Protein AF-A0A7V2CXN8-F1 (afdb_monomer_lite)

pLDDT: mean 77.81, std 17.64, range [40.59, 97.0]

Structure (mmCIF, N/CA/C/O backbone):
data_AF-A0A7V2CXN8-F1
#
_entry.id   AF-A0A7V2CXN8-F1
#
loop_
_atom_site.group_PDB
_atom_site.id
_atom_site.type_symbol
_atom_site.label_atom_id
_atom_site.label_alt_id
_atom_site.label_comp_id
_atom_site.label_asym_id
_atom_site.label_entity_id
_atom_site.label_seq_id
_atom_site.pdbx_PDB_ins_code
_atom_site.Cartn_x
_atom_site.Cartn_y
_atom_site.Cartn_z
_atom_site.occupancy
_atom_site.B_iso_or_equiv
_atom_site.auth_seq_id
_atom_site.auth_comp_id
_atom_site.auth_asym_id
_atom_site.auth_atom_id
_atom_site.pdbx_PDB_model_num
ATOM 1 N N . MET A 1 1 ? -7.494 13.548 -68.628 1.00 40.59 1 MET A N 1
ATOM 2 C CA . MET A 1 1 ? -6.260 13.256 -67.861 1.00 40.59 1 MET A CA 1
ATOM 3 C C . MET A 1 1 ? -6.579 13.388 -66.370 1.00 40.59 1 MET A C 1
ATOM 5 O O . MET A 1 1 ? -7.319 14.296 -66.023 1.00 40.59 1 MET A O 1
ATOM 9 N N . ARG A 1 2 ? -6.098 12.460 -65.529 1.00 44.00 2 ARG A N 1
ATOM 10 C CA . ARG A 1 2 ? -5.971 12.561 -64.046 1.00 44.00 2 ARG A CA 1
ATOM 11 C C . ARG A 1 2 ? -4.512 12.990 -63.721 1.00 44.00 2 ARG A C 1
ATOM 13 O O . ARG A 1 2 ? -3.734 12.944 -64.677 1.00 44.00 2 ARG A O 1
ATOM 20 N N . PRO A 1 3 ? -4.081 13.344 -62.481 1.00 48.22 3 PRO A N 1
ATOM 21 C CA . PRO A 1 3 ? -4.688 13.239 -61.133 1.00 48.22 3 PRO A CA 1
ATOM 22 C C . PRO A 1 3 ? -5.182 14.625 -60.629 1.00 48.22 3 PRO A C 1
ATOM 24 O O . PRO A 1 3 ? -5.587 15.399 -61.490 1.00 48.22 3 PRO A O 1
ATOM 27 N N . THR A 1 4 ? -5.325 15.023 -59.350 1.00 49.28 4 THR A N 1
ATOM 28 C CA . THR A 1 4 ? -5.032 14.502 -57.975 1.00 49.28 4 THR A CA 1
ATOM 29 C C . THR A 1 4 ? -6.080 15.169 -57.044 1.00 49.28 4 THR A C 1
ATOM 31 O O . THR A 1 4 ? -6.441 16.307 -57.319 1.00 49.28 4 THR A O 1
ATOM 34 N N . ALA A 1 5 ? -6.746 14.604 -56.025 1.00 50.38 5 ALA A N 1
ATOM 35 C CA . ALA A 1 5 ? -6.550 13.521 -55.042 1.00 50.38 5 ALA A CA 1
ATOM 36 C C . ALA A 1 5 ? -5.822 13.923 -53.729 1.00 50.38 5 ALA A C 1
ATOM 38 O O . ALA A 1 5 ? -4.646 14.250 -53.777 1.00 50.38 5 ALA A O 1
ATOM 39 N N . ILE A 1 6 ? -6.527 13.763 -52.586 1.00 51.19 6 ILE A N 1
ATOM 40 C CA . ILE A 1 6 ? -6.023 13.619 -51.187 1.00 51.19 6 ILE A CA 1
ATOM 41 C C . ILE A 1 6 ? -5.392 14.914 -50.591 1.00 51.19 6 ILE A C 1
ATOM 43 O O . ILE A 1 6 ? -4.441 15.437 -51.148 1.00 51.19 6 ILE A O 1
ATOM 47 N N . LEU A 1 7 ? -5.905 15.609 -49.556 1.00 50.81 7 LEU A N 1
ATOM 48 C CA . LEU A 1 7 ? -6.482 15.273 -48.227 1.00 50.81 7 LEU A CA 1
ATOM 49 C C . LEU A 1 7 ? -5.428 14.837 -47.178 1.00 50.81 7 LEU A C 1
ATOM 51 O O . LEU A 1 7 ? -4.428 14.236 -47.533 1.00 50.81 7 LEU A O 1
ATOM 55 N N . LEU A 1 8 ? -5.708 15.109 -45.893 1.00 45.84 8 LEU A N 1
ATOM 56 C CA . LEU A 1 8 ? -4.908 14.822 -44.676 1.00 45.84 8 LEU A CA 1
ATOM 57 C C . LEU A 1 8 ? -3.785 15.848 -44.381 1.00 45.84 8 LEU A C 1
ATOM 59 O O . LEU A 1 8 ? -2.853 16.002 -45.156 1.00 45.84 8 LEU A O 1
ATOM 63 N N . LEU A 1 9 ? -3.886 16.706 -43.355 1.00 52.12 9 LEU A N 1
ATOM 64 C CA . LEU A 1 9 ? -4.057 16.469 -41.903 1.00 52.12 9 LEU A CA 1
ATOM 65 C C . LEU A 1 9 ? -2.744 16.027 -41.229 1.00 52.12 9 LEU A C 1
ATOM 67 O O . LEU A 1 9 ? -2.484 14.840 -41.073 1.00 52.12 9 LEU A O 1
ATOM 71 N N . ALA A 1 10 ? -1.970 17.007 -40.755 1.00 46.16 10 ALA A N 1
ATOM 72 C CA . ALA A 1 10 ? -0.807 16.813 -39.887 1.00 46.16 10 ALA A CA 1
ATOM 73 C C . ALA A 1 10 ? -1.073 17.403 -38.489 1.00 46.16 10 ALA A C 1
ATOM 75 O O . ALA A 1 10 ? -0.375 18.298 -38.018 1.00 46.16 10 ALA A O 1
ATOM 76 N N . ALA A 1 11 ? -2.124 16.914 -37.825 1.00 50.75 11 ALA A N 1
ATOM 77 C CA . ALA A 1 11 ? -2.320 17.160 -36.400 1.00 50.75 11 ALA A CA 1
ATOM 78 C C . ALA A 1 11 ? -1.365 16.245 -35.619 1.00 50.75 11 ALA A C 1
ATOM 80 O O . ALA A 1 11 ? -1.701 15.100 -35.321 1.00 50.75 11 ALA A O 1
ATOM 81 N N . ALA A 1 12 ? -0.160 16.739 -35.325 1.00 51.22 12 ALA A N 1
ATOM 82 C CA . ALA A 1 12 ? 0.822 16.043 -34.499 1.00 51.22 12 ALA A CA 1
ATOM 83 C C . ALA A 1 12 ? 0.366 16.029 -33.028 1.00 51.22 12 ALA A C 1
ATOM 85 O O . ALA A 1 12 ? 0.847 16.794 -32.193 1.00 51.22 12 ALA A O 1
ATOM 86 N N . VAL A 1 13 ? -0.605 15.168 -32.717 1.00 52.97 13 VAL A N 1
ATOM 87 C CA . VAL A 1 13 ? -1.022 14.888 -31.342 1.00 52.97 13 VAL A CA 1
ATOM 88 C C . VAL A 1 13 ? 0.066 14.037 -30.696 1.00 52.97 13 VAL A C 1
ATOM 90 O O . VAL A 1 13 ? 0.042 12.809 -30.768 1.00 52.97 13 VAL A O 1
ATOM 93 N N . VAL A 1 14 ? 1.036 14.703 -30.069 1.00 52.53 14 VAL A N 1
ATOM 94 C CA . VAL A 1 14 ? 2.037 14.053 -29.219 1.00 52.53 14 VAL A CA 1
ATOM 95 C C . VAL A 1 14 ? 1.340 13.578 -27.944 1.00 52.53 14 VAL A C 1
ATOM 97 O O . VAL A 1 14 ? 1.289 14.268 -26.929 1.00 52.53 14 VAL A O 1
ATOM 100 N N . LEU A 1 15 ? 0.758 12.383 -28.019 1.00 47.34 15 LEU A N 1
ATOM 101 C CA . LEU A 1 15 ? 0.326 11.613 -26.861 1.00 47.34 15 LEU A CA 1
ATOM 102 C C . LEU A 1 15 ? 1.570 11.054 -26.158 1.00 47.34 15 LEU A C 1
ATOM 104 O O . LEU A 1 15 ? 1.868 9.868 -26.271 1.00 47.34 15 LEU A O 1
ATOM 108 N N . THR A 1 16 ? 2.257 11.886 -25.369 1.00 50.41 16 THR A N 1
ATOM 109 C CA . THR A 1 16 ? 3.157 11.434 -24.289 1.00 50.41 16 THR A CA 1
ATOM 110 C C . THR A 1 16 ? 2.336 10.821 -23.149 1.00 50.41 16 THR A C 1
ATOM 112 O O . THR A 1 16 ? 2.345 11.257 -21.998 1.00 50.41 16 THR A O 1
ATOM 115 N N . GLY A 1 17 ? 1.565 9.788 -23.485 1.00 44.22 17 GLY A N 1
ATOM 116 C CA . GLY A 1 17 ? 0.873 8.965 -22.516 1.00 44.22 17 GLY A CA 1
ATOM 117 C C . GLY A 1 17 ? 1.888 8.086 -21.805 1.00 44.22 17 GLY A C 1
ATOM 118 O O . GLY A 1 17 ? 2.321 7.086 -22.367 1.00 44.22 17 GLY A O 1
ATOM 119 N N . CYS A 1 18 ? 2.218 8.424 -20.555 1.00 55.75 18 CYS A N 1
ATOM 120 C CA . CYS A 1 18 ? 2.826 7.479 -19.618 1.00 55.75 18 CYS A CA 1
ATOM 121 C C . CYS A 1 18 ? 1.926 6.235 -19.532 1.00 55.75 18 CYS A C 1
ATOM 123 O O . CYS A 1 18 ? 0.909 6.233 -18.832 1.00 55.75 18 CYS A O 1
ATOM 125 N N . ALA A 1 19 ? 2.263 5.196 -20.294 1.00 57.38 19 ALA A N 1
ATOM 126 C CA . ALA A 1 19 ? 1.442 4.006 -20.451 1.00 57.38 19 ALA A CA 1
ATOM 127 C C . ALA A 1 19 ? 1.583 3.096 -19.224 1.00 57.38 19 ALA A C 1
ATOM 129 O O . ALA A 1 19 ? 2.368 2.150 -19.214 1.00 57.38 19 ALA A O 1
ATOM 130 N N . SER A 1 20 ? 0.823 3.380 -18.166 1.00 57.47 20 SER A N 1
ATOM 131 C CA . SER A 1 20 ? 0.805 2.526 -16.976 1.00 57.47 20 SER A CA 1
ATOM 132 C C . SER A 1 20 ? 0.074 1.209 -17.255 1.00 57.47 20 SER A C 1
ATOM 134 O O . SER A 1 20 ? -1.150 1.179 -17.400 1.00 57.47 20 SER A O 1
ATOM 136 N N . VAL A 1 21 ? 0.813 0.099 -17.291 1.00 62.22 21 VAL A N 1
ATOM 137 C CA . VAL A 1 21 ? 0.252 -1.249 -17.448 1.00 62.22 21 VAL A CA 1
ATOM 138 C C . VAL A 1 21 ? -0.118 -1.799 -16.070 1.00 62.22 21 VAL A C 1
ATOM 140 O O . VAL A 1 21 ? 0.724 -1.938 -15.178 1.00 62.22 21 VAL A O 1
ATOM 143 N N . TYR A 1 22 ? -1.397 -2.125 -15.881 1.00 60.22 22 TYR A N 1
ATOM 144 C CA . TYR A 1 22 ? -1.932 -2.568 -14.593 1.00 60.22 22 TYR A CA 1
ATOM 145 C C . TYR A 1 22 ? -2.027 -4.093 -14.485 1.00 60.22 22 TYR A C 1
ATOM 147 O O . TYR A 1 22 ? -2.598 -4.755 -15.351 1.00 60.22 22 TYR A O 1
ATOM 155 N N . GLN A 1 23 ? -1.546 -4.652 -13.373 1.00 69.75 23 GLN A N 1
ATOM 156 C CA . GLN A 1 23 ? -1.735 -6.068 -13.050 1.00 69.75 23 GLN A CA 1
ATOM 157 C C . GLN A 1 23 ? -3.071 -6.328 -12.327 1.00 69.75 23 GLN A C 1
ATOM 159 O O . GLN A 1 23 ? -3.667 -5.427 -11.728 1.00 69.75 23 GLN A O 1
ATOM 164 N N . LYS A 1 24 ? -3.531 -7.590 -12.357 1.00 76.94 24 LYS A N 1
ATOM 165 C CA . LYS A 1 24 ? -4.681 -8.081 -11.583 1.00 76.94 24 LYS A CA 1
ATOM 166 C C . LYS A 1 24 ? -4.544 -7.675 -10.112 1.00 76.94 24 LYS A C 1
ATOM 168 O O . LYS A 1 24 ? -3.558 -8.003 -9.456 1.00 76.94 24 LYS A O 1
ATOM 173 N N . ARG A 1 25 ? -5.565 -6.984 -9.611 1.00 85.75 25 ARG A N 1
ATOM 174 C CA . ARG A 1 25 ? -5.683 -6.550 -8.218 1.00 85.75 25 ARG A CA 1
ATOM 175 C C . ARG A 1 25 ? -5.998 -7.732 -7.301 1.00 85.75 25 ARG A C 1
ATOM 177 O O . ARG A 1 25 ? -6.837 -8.567 -7.637 1.00 85.75 25 ARG A O 1
ATOM 184 N N . ILE A 1 26 ? -5.346 -7.767 -6.145 1.00 90.06 26 ILE A N 1
ATOM 185 C CA . ILE A 1 26 ? -5.555 -8.749 -5.078 1.00 90.06 26 ILE A CA 1
ATOM 186 C C . ILE A 1 26 ? -6.180 -8.018 -3.886 1.00 90.06 26 ILE A C 1
ATOM 188 O O . ILE A 1 26 ? -5.771 -6.908 -3.559 1.00 90.06 26 ILE A O 1
ATOM 192 N N . THR A 1 27 ? -7.177 -8.625 -3.249 1.00 91.81 27 THR A N 1
ATOM 193 C CA . THR A 1 27 ? -7.844 -8.083 -2.055 1.00 91.81 27 THR A CA 1
ATOM 194 C C . THR A 1 27 ? -7.406 -8.868 -0.827 1.00 91.81 27 THR A C 1
ATOM 196 O O . THR A 1 27 ? -7.375 -10.099 -0.866 1.00 91.81 27 THR A O 1
ATOM 199 N N . PHE A 1 28 ? -7.097 -8.176 0.268 1.00 90.31 28 PHE A N 1
ATOM 200 C CA . PHE A 1 28 ? -6.790 -8.820 1.542 1.00 90.31 28 PHE A CA 1
ATOM 201 C C . PHE A 1 28 ? -8.063 -9.416 2.151 1.00 90.31 28 PHE A C 1
ATOM 203 O O . PHE A 1 28 ? -9.080 -8.741 2.264 1.00 90.31 28 PHE A O 1
ATOM 210 N N . ARG A 1 29 ? -8.028 -10.693 2.551 1.00 85.56 29 ARG A N 1
ATOM 211 C CA . ARG A 1 29 ? -9.243 -11.444 2.933 1.00 85.56 29 ARG A CA 1
ATOM 212 C C . ARG A 1 29 ? -10.022 -10.826 4.102 1.00 85.56 29 ARG A C 1
ATOM 214 O O . ARG A 1 29 ? -11.245 -10.915 4.115 1.00 85.56 29 ARG A O 1
ATOM 221 N N . ASN A 1 30 ? -9.313 -10.216 5.053 1.00 87.81 30 ASN A N 1
ATOM 222 C CA . ASN A 1 30 ? -9.872 -9.728 6.318 1.00 87.81 30 ASN A CA 1
ATOM 223 C C . ASN A 1 30 ? -9.894 -8.191 6.427 1.00 87.81 30 ASN A C 1
ATOM 225 O O . ASN A 1 30 ? -10.352 -7.664 7.436 1.00 87.81 30 ASN A O 1
ATOM 229 N N . HIS A 1 31 ? -9.393 -7.471 5.418 1.00 90.94 31 HIS A N 1
ATOM 230 C CA . HIS A 1 31 ? -9.238 -6.015 5.460 1.00 90.94 31 HIS A CA 1
ATOM 231 C C . HIS A 1 31 ? -9.753 -5.384 4.165 1.00 90.94 31 HIS A C 1
ATOM 233 O O . HIS A 1 31 ? -9.548 -5.953 3.093 1.00 90.94 31 HIS A O 1
ATOM 239 N N . PRO A 1 32 ? -10.361 -4.186 4.208 1.00 92.56 32 PRO A N 1
ATOM 240 C CA . PRO A 1 32 ? -10.903 -3.510 3.030 1.00 92.56 32 PRO A CA 1
ATOM 241 C C . PRO A 1 32 ? -9.805 -2.843 2.182 1.00 92.56 32 PRO A C 1
ATOM 243 O O . PRO A 1 32 ? -9.958 -1.728 1.688 1.00 92.56 32 PRO A O 1
ATOM 246 N N . ILE A 1 33 ? -8.675 -3.521 2.020 1.00 94.88 33 ILE A N 1
ATOM 247 C CA . ILE A 1 33 ? -7.493 -3.052 1.312 1.00 94.88 33 ILE A CA 1
ATOM 248 C C . ILE A 1 33 ? -7.277 -3.982 0.122 1.00 94.88 33 ILE A C 1
ATOM 250 O O . ILE A 1 33 ? -7.489 -5.196 0.183 1.00 94.88 33 ILE A O 1
ATOM 254 N N . SER A 1 34 ? -6.846 -3.397 -0.983 1.00 94.62 34 SER A N 1
ATOM 255 C CA . SER A 1 34 ? -6.457 -4.117 -2.183 1.00 94.62 34 SER A CA 1
ATOM 256 C C . SER A 1 34 ? -5.098 -3.632 -2.660 1.00 94.62 34 SER A C 1
ATOM 258 O O . SER A 1 34 ? -4.785 -2.452 -2.524 1.00 94.62 34 SER A O 1
ATOM 260 N N . VAL A 1 35 ? -4.300 -4.536 -3.213 1.00 94.06 35 VAL A N 1
ATOM 261 C CA . VAL A 1 35 ? -2.954 -4.268 -3.716 1.00 94.06 35 VAL A CA 1
ATOM 262 C C . VAL A 1 35 ? -2.864 -4.648 -5.192 1.00 94.06 35 VAL A C 1
ATOM 264 O O . VAL A 1 35 ? -3.479 -5.618 -5.648 1.00 94.06 35 VAL A O 1
ATOM 267 N N . ARG A 1 36 ? -2.112 -3.868 -5.966 1.00 93.69 36 ARG A N 1
ATOM 268 C CA . ARG A 1 36 ? -1.709 -4.205 -7.335 1.00 93.69 36 ARG A CA 1
ATOM 269 C C . ARG A 1 36 ? -0.293 -3.714 -7.602 1.00 93.69 36 ARG A C 1
ATOM 271 O O . ARG A 1 36 ? 0.125 -2.713 -7.029 1.00 93.69 36 ARG A O 1
ATOM 278 N N . VAL A 1 37 ? 0.399 -4.374 -8.523 1.00 92.25 37 VAL A N 1
ATOM 279 C CA . VAL A 1 37 ? 1.613 -3.819 -9.130 1.00 92.25 37 VAL A CA 1
ATOM 280 C C . VAL A 1 37 ? 1.205 -2.959 -10.327 1.00 92.25 37 VAL A C 1
ATOM 282 O O . VAL A 1 37 ? 0.395 -3.377 -11.165 1.00 92.25 37 VAL A O 1
ATOM 285 N N . VAL A 1 38 ? 1.743 -1.746 -10.373 1.00 89.88 38 VAL A N 1
ATOM 286 C CA . VAL A 1 38 ? 1.641 -0.791 -11.476 1.00 89.88 38 VAL A CA 1
ATOM 287 C C . VAL A 1 38 ? 2.985 -0.808 -12.188 1.00 89.88 38 VAL A C 1
ATOM 289 O O . VAL A 1 38 ? 4.012 -0.594 -11.554 1.00 89.88 38 VAL A O 1
ATOM 292 N N . SER A 1 39 ? 2.992 -1.107 -13.485 1.00 88.06 39 SER A N 1
ATOM 293 C CA . SER A 1 39 ? 4.208 -1.010 -14.300 1.00 88.06 39 SER A CA 1
ATOM 294 C C . SER A 1 39 ? 4.167 0.324 -15.036 1.00 88.06 39 SER A C 1
ATOM 296 O O . SER A 1 39 ? 3.197 0.576 -15.752 1.00 88.06 39 SER A O 1
ATOM 298 N N . LYS A 1 40 ? 5.164 1.185 -14.836 1.00 82.62 40 LYS A N 1
ATOM 299 C CA . LYS A 1 40 ? 5.195 2.552 -15.361 1.00 82.62 40 LYS A CA 1
ATOM 300 C C . LYS A 1 40 ? 6.408 2.745 -16.267 1.00 82.62 40 LYS A C 1
ATOM 302 O O . LYS A 1 40 ? 7.545 2.553 -15.845 1.00 82.62 40 LYS A O 1
ATOM 307 N N . TYR A 1 41 ? 6.151 3.170 -17.498 1.00 78.69 41 TYR A N 1
ATOM 308 C CA . TYR A 1 41 ? 7.179 3.720 -18.376 1.00 78.69 41 TYR A CA 1
ATOM 309 C C . TYR A 1 41 ? 7.338 5.209 -18.057 1.00 78.69 41 TYR A C 1
ATOM 311 O O . TYR A 1 41 ? 6.340 5.935 -18.014 1.00 78.69 41 TYR A O 1
ATOM 319 N N . ILE A 1 42 ? 8.571 5.640 -17.785 1.00 71.88 42 ILE A N 1
ATOM 320 C CA . ILE A 1 42 ? 8.915 7.058 -17.589 1.00 71.88 42 ILE A CA 1
ATOM 321 C C . ILE A 1 42 ? 9.337 7.696 -18.916 1.00 71.88 42 ILE A C 1
ATOM 323 O O . ILE A 1 42 ? 8.949 8.828 -19.185 1.00 71.88 42 ILE A O 1
ATOM 327 N N . ASP A 1 43 ? 10.084 6.957 -19.736 1.00 75.88 43 ASP A N 1
ATOM 328 C CA . ASP A 1 43 ? 10.597 7.378 -21.041 1.00 75.88 43 ASP A CA 1
ATOM 329 C C . ASP A 1 43 ? 10.869 6.139 -21.919 1.00 75.88 43 ASP A C 1
ATOM 331 O O . ASP A 1 43 ? 10.876 5.020 -21.396 1.00 75.88 43 ASP A O 1
ATOM 335 N N . GLU A 1 44 ? 11.111 6.319 -23.219 1.00 69.12 44 GLU A N 1
ATOM 336 C CA . GLU A 1 44 ? 11.384 5.227 -24.173 1.00 69.12 44 GLU A CA 1
ATOM 337 C C . GLU A 1 44 ? 12.693 4.478 -23.855 1.00 69.12 44 GLU A C 1
ATOM 339 O O . GLU A 1 44 ? 12.738 3.251 -23.950 1.00 69.12 44 GLU A O 1
ATOM 344 N N . ASP A 1 45 ? 13.718 5.199 -23.386 1.00 71.31 45 ASP A N 1
ATOM 345 C CA . ASP A 1 45 ? 15.020 4.650 -22.968 1.00 71.31 45 ASP A CA 1
ATOM 346 C C . ASP A 1 45 ? 15.081 4.262 -21.472 1.00 71.31 45 ASP A C 1
ATOM 348 O O . ASP A 1 45 ? 16.088 3.732 -20.993 1.00 71.31 45 ASP A O 1
ATOM 352 N N . SER A 1 46 ? 14.023 4.525 -20.694 1.00 68.69 46 SER A N 1
ATOM 353 C CA . SER A 1 46 ? 14.014 4.246 -19.251 1.00 68.69 46 SER A CA 1
ATOM 354 C C . SER A 1 46 ? 13.619 2.794 -18.949 1.00 68.69 46 SER A C 1
ATOM 356 O O . SER A 1 46 ? 12.651 2.283 -19.520 1.00 68.69 46 SER A O 1
ATOM 358 N N . PRO A 1 47 ? 14.295 2.111 -18.003 1.00 74.50 47 PRO A N 1
ATOM 359 C CA . PRO A 1 47 ? 13.888 0.775 -17.585 1.00 74.50 47 PRO A CA 1
ATOM 360 C C . PRO A 1 47 ? 12.485 0.806 -16.965 1.00 74.50 47 PRO A C 1
ATOM 362 O O . PRO A 1 47 ? 12.134 1.732 -16.237 1.00 74.50 47 PRO A O 1
ATOM 365 N N . LEU A 1 48 ? 11.692 -0.236 -17.232 1.00 80.94 48 LEU A N 1
ATOM 366 C CA . LEU A 1 48 ? 10.322 -0.355 -16.734 1.00 80.94 48 LEU A CA 1
ATOM 367 C C . LEU A 1 48 ? 10.288 -0.335 -15.199 1.00 80.94 48 LEU A C 1
ATOM 369 O O . LEU A 1 48 ? 10.757 -1.276 -14.552 1.00 80.94 48 LEU A O 1
ATOM 373 N N . GLU A 1 49 ? 9.693 0.708 -14.621 1.00 86.94 49 GLU A N 1
ATOM 374 C CA . GLU A 1 49 ? 9.527 0.803 -13.176 1.00 86.94 49 GLU A CA 1
ATOM 375 C C . GLU A 1 49 ? 8.315 -0.001 -12.708 1.00 86.94 49 GLU A C 1
ATOM 377 O O . GLU A 1 49 ? 7.259 -0.026 -13.347 1.00 86.94 49 GLU A O 1
ATOM 382 N N . TYR A 1 50 ? 8.462 -0.635 -11.547 1.00 89.88 50 TYR A N 1
ATOM 383 C CA . TYR A 1 50 ? 7.376 -1.305 -10.849 1.00 89.88 50 TYR A CA 1
ATOM 384 C C . TYR A 1 50 ? 7.081 -0.541 -9.566 1.00 89.88 50 TYR A C 1
ATOM 386 O O . TYR A 1 50 ? 7.954 -0.400 -8.715 1.00 89.88 50 TYR A O 1
ATOM 394 N N . ASN A 1 51 ? 5.834 -0.117 -9.406 1.00 91.94 51 ASN A N 1
ATOM 395 C CA . ASN A 1 51 ? 5.318 0.483 -8.184 1.00 91.94 51 ASN A CA 1
ATOM 396 C C . ASN A 1 51 ? 4.233 -0.415 -7.588 1.00 91.94 51 ASN A C 1
ATOM 398 O O . ASN A 1 51 ? 3.583 -1.191 -8.295 1.00 91.94 51 ASN A O 1
ATOM 402 N N . VAL A 1 52 ? 4.025 -0.324 -6.279 1.00 93.50 52 VAL A N 1
ATOM 403 C CA . VAL A 1 52 ? 2.932 -1.012 -5.586 1.00 93.50 52 VAL A CA 1
ATOM 404 C C . VAL A 1 52 ? 1.859 0.014 -5.261 1.00 93.50 52 VAL A C 1
ATOM 406 O O . VAL A 1 52 ? 2.136 1.032 -4.637 1.00 93.50 52 VAL A O 1
ATOM 409 N N . ALA A 1 53 ? 0.627 -0.245 -5.690 1.00 94.75 53 ALA A N 1
ATOM 410 C CA . ALA A 1 53 ? -0.511 0.614 -5.403 1.00 94.75 53 ALA A CA 1
ATOM 411 C C . ALA A 1 53 ? -1.482 -0.084 -4.449 1.00 94.75 53 ALA A C 1
ATOM 413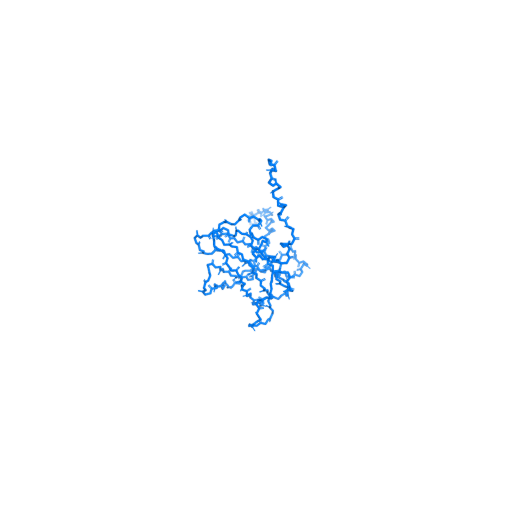 O O . ALA A 1 53 ? -2.062 -1.126 -4.780 1.00 94.75 53 ALA A O 1
ATOM 414 N N . PHE A 1 54 ? -1.670 0.518 -3.277 1.00 96.38 54 PHE A N 1
ATOM 415 C CA . PHE A 1 54 ? -2.652 0.112 -2.283 1.00 96.38 54 PHE A CA 1
ATOM 416 C C . PHE A 1 54 ? -3.903 0.977 -2.401 1.00 96.38 54 PHE A C 1
ATOM 418 O O . PHE A 1 54 ? -3.823 2.203 -2.372 1.00 96.38 54 PHE A O 1
ATOM 425 N N . ARG A 1 55 ? -5.076 0.348 -2.484 1.00 96.56 55 ARG A N 1
ATOM 426 C CA . ARG A 1 55 ? -6.370 1.034 -2.532 1.00 96.56 55 ARG A CA 1
ATOM 427 C C . ARG A 1 55 ? -7.322 0.521 -1.471 1.00 96.56 55 ARG A C 1
ATOM 429 O O . ARG A 1 55 ? -7.581 -0.683 -1.400 1.00 96.56 55 ARG A O 1
ATOM 436 N N . ASN A 1 56 ? -7.904 1.459 -0.733 1.00 97.00 56 ASN A N 1
ATOM 437 C CA . ASN A 1 56 ? -9.026 1.213 0.157 1.00 97.00 56 ASN A CA 1
ATOM 438 C C . ASN A 1 56 ? -10.296 0.967 -0.679 1.00 97.00 56 ASN A C 1
ATOM 440 O O . ASN A 1 56 ? -10.706 1.801 -1.490 1.00 97.00 56 ASN A O 1
ATOM 444 N N . ILE A 1 57 ? -10.897 -0.205 -0.500 1.00 95.44 57 ILE A N 1
ATOM 445 C CA . ILE A 1 57 ? -12.138 -0.649 -1.153 1.00 95.44 57 ILE A CA 1
ATOM 446 C C . ILE A 1 57 ? -13.332 -0.685 -0.183 1.00 95.44 57 ILE A C 1
ATOM 448 O O . ILE A 1 57 ? -14.414 -1.135 -0.555 1.00 95.44 57 ILE A O 1
ATOM 452 N N . GLY A 1 58 ? -13.132 -0.252 1.062 1.00 93.62 58 GLY A N 1
ATOM 453 C CA . GLY A 1 58 ? -14.147 -0.188 2.107 1.00 93.62 58 GLY A CA 1
ATOM 454 C C . GLY A 1 58 ? -14.890 1.141 2.152 1.00 93.62 58 GLY A C 1
ATOM 455 O O . GLY A 1 58 ? -14.900 1.918 1.199 1.00 93.62 58 GLY A O 1
ATOM 456 N N . ARG A 1 59 ? -15.535 1.381 3.298 1.00 94.62 59 ARG A N 1
ATOM 457 C CA . ARG A 1 59 ? -16.348 2.578 3.578 1.00 94.62 59 ARG A CA 1
ATOM 458 C C . ARG A 1 59 ? -15.753 3.492 4.649 1.00 94.62 59 ARG A C 1
ATOM 460 O O . ARG A 1 59 ? -16.222 4.612 4.808 1.00 94.62 59 ARG A O 1
ATOM 467 N N . GLU A 1 60 ? -14.726 3.033 5.354 1.00 93.75 60 GLU A N 1
ATOM 468 C CA . GLU A 1 60 ? -14.060 3.763 6.433 1.00 93.75 60 GLU A CA 1
ATOM 469 C C . GLU A 1 60 ? -12.647 4.163 6.015 1.00 93.75 60 GLU A C 1
ATOM 471 O O . GLU A 1 60 ? -12.045 3.522 5.154 1.00 93.75 60 GLU A O 1
ATOM 476 N N . VAL A 1 61 ? -12.109 5.221 6.622 1.00 94.12 61 VAL A N 1
ATOM 477 C CA . VAL A 1 61 ? -10.680 5.553 6.518 1.00 94.12 61 VAL A CA 1
ATOM 478 C C . VAL A 1 61 ? -9.876 4.429 7.178 1.00 94.12 61 VAL A C 1
ATOM 480 O O . VAL A 1 61 ? -10.294 3.933 8.223 1.00 94.12 61 VAL A O 1
ATOM 483 N N . VAL A 1 62 ? -8.747 4.028 6.589 1.00 94.75 62 VAL A N 1
ATOM 484 C CA . VAL A 1 62 ? -7.860 3.008 7.176 1.00 94.75 62 VAL A CA 1
ATOM 485 C C . VAL A 1 62 ? -6.429 3.511 7.314 1.00 94.75 62 VAL A C 1
ATOM 487 O O . VAL A 1 62 ? -5.928 4.219 6.443 1.00 94.75 62 VAL A O 1
ATOM 490 N N . THR A 1 63 ? -5.765 3.130 8.402 1.00 94.94 63 THR A N 1
ATOM 491 C CA . THR A 1 63 ? -4.327 3.340 8.624 1.00 94.94 63 THR A CA 1
ATOM 492 C C . THR A 1 63 ? -3.642 1.990 8.811 1.00 94.94 63 THR A C 1
ATOM 494 O O . THR A 1 63 ? -4.198 1.090 9.432 1.00 94.94 63 THR A O 1
ATOM 497 N N . PHE A 1 64 ? -2.492 1.864 8.162 1.00 93.50 64 PHE A N 1
ATOM 498 C CA . PHE A 1 64 ? -1.810 0.655 7.721 1.00 93.50 64 PHE A CA 1
ATOM 499 C C . PHE A 1 64 ? -0.291 0.528 7.764 1.00 93.50 64 PHE A C 1
ATOM 501 O O . PHE A 1 64 ? 0.338 1.209 6.956 1.00 93.50 64 PHE A O 1
ATOM 508 N N . ASP A 1 65 ? 0.324 -0.363 8.532 1.00 93.25 65 ASP A N 1
ATOM 509 C CA . ASP A 1 65 ? 1.688 -0.802 8.200 1.00 93.25 65 ASP A CA 1
ATOM 510 C C . ASP A 1 65 ? 1.682 -2.006 7.241 1.00 93.25 65 ASP A C 1
ATOM 512 O O . ASP A 1 65 ? 0.722 -2.782 7.139 1.00 93.25 65 ASP A O 1
ATOM 516 N N . TYR A 1 66 ? 2.743 -2.106 6.444 1.00 92.69 66 TYR A N 1
ATOM 517 C CA . TYR A 1 66 ? 2.910 -3.131 5.419 1.00 92.69 66 TYR A CA 1
ATOM 518 C C . TYR A 1 66 ? 4.376 -3.548 5.300 1.00 92.69 66 TYR A C 1
ATOM 520 O O . TYR A 1 66 ? 5.273 -2.759 5.578 1.00 92.69 66 TYR A O 1
ATOM 528 N N . THR A 1 67 ? 4.607 -4.763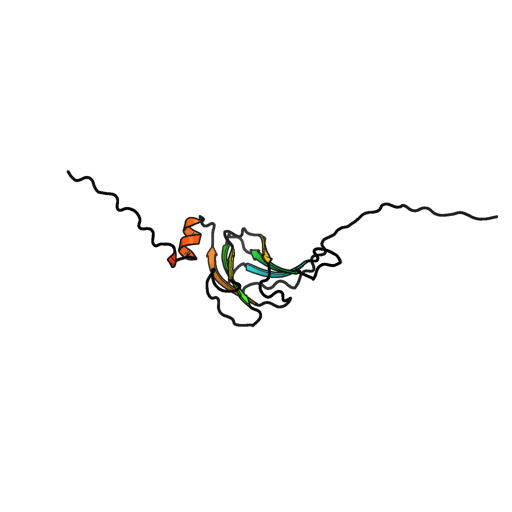 4.804 1.00 93.12 67 THR A N 1
ATOM 529 C CA . THR A 1 67 ? 5.915 -5.276 4.366 1.00 93.12 67 THR A CA 1
ATOM 530 C C . THR A 1 67 ? 5.776 -5.841 2.955 1.00 93.12 67 THR A C 1
ATOM 532 O O . THR A 1 67 ? 4.815 -6.561 2.676 1.00 93.12 67 THR A O 1
ATOM 535 N N . ILE A 1 68 ? 6.713 -5.523 2.058 1.00 93.12 68 ILE A N 1
ATOM 536 C CA . ILE A 1 68 ? 6.779 -6.079 0.698 1.00 93.12 68 ILE A CA 1
ATOM 537 C C . ILE A 1 68 ? 7.928 -7.091 0.602 1.00 93.12 68 ILE A C 1
ATOM 539 O O . ILE A 1 68 ? 9.073 -6.789 0.934 1.00 93.12 68 ILE A O 1
ATOM 543 N N . SER A 1 69 ? 7.639 -8.277 0.078 1.00 90.94 69 SER A N 1
ATOM 544 C CA . SER A 1 69 ? 8.605 -9.351 -0.154 1.00 90.94 69 SER A CA 1
ATOM 545 C C . SER A 1 69 ? 8.538 -9.885 -1.585 1.00 90.94 69 SER A C 1
ATOM 547 O O . SER A 1 69 ? 7.548 -9.720 -2.304 1.00 90.94 69 SER A O 1
ATOM 549 N N . ASP A 1 70 ? 9.611 -10.550 -2.002 1.00 88.62 70 ASP A N 1
ATOM 550 C CA . ASP A 1 70 ? 9.707 -11.323 -3.242 1.00 88.62 70 ASP A CA 1
ATOM 551 C C . ASP A 1 70 ? 9.484 -12.832 -3.029 1.00 88.62 70 ASP A C 1
ATOM 553 O O . ASP A 1 70 ? 9.641 -13.609 -3.970 1.00 88.62 70 ASP A O 1
ATOM 557 N N . GLU A 1 71 ? 9.052 -13.228 -1.826 1.00 86.44 71 GLU A N 1
ATOM 558 C CA . GLU A 1 71 ? 8.679 -14.598 -1.465 1.00 86.44 71 GLU A CA 1
ATOM 559 C C . GLU A 1 71 ? 7.317 -14.659 -0.738 1.00 86.44 71 GLU A C 1
ATOM 561 O O . GLU A 1 71 ? 6.966 -13.737 0.015 1.00 86.44 71 GLU A O 1
ATOM 566 N N . PRO A 1 72 ? 6.531 -15.739 -0.930 1.00 86.38 72 PRO A N 1
ATOM 567 C CA . PRO A 1 72 ? 5.287 -15.970 -0.203 1.00 86.38 72 PRO A CA 1
ATOM 568 C C . PRO A 1 72 ? 5.536 -16.311 1.270 1.00 86.38 72 PRO A C 1
ATOM 570 O O . PRO A 1 72 ? 6.434 -17.076 1.602 1.00 86.38 72 PRO A O 1
ATOM 573 N N . GLY A 1 73 ? 4.659 -15.830 2.154 1.00 80.81 73 GLY A N 1
ATOM 574 C CA . GLY A 1 73 ? 4.659 -16.227 3.567 1.00 80.81 73 GLY A CA 1
ATOM 575 C C . GLY A 1 73 ? 5.656 -15.482 4.456 1.00 80.81 73 GLY A C 1
ATOM 576 O O . GLY A 1 73 ? 5.722 -15.784 5.645 1.00 80.81 73 GLY A O 1
ATOM 577 N N . VAL A 1 74 ? 6.381 -14.490 3.924 1.00 84.75 74 VAL A N 1
ATOM 578 C CA . VAL A 1 74 ? 7.214 -13.592 4.736 1.00 84.75 74 VAL A CA 1
ATOM 579 C C . VAL A 1 74 ? 6.322 -12.829 5.732 1.00 84.75 74 VAL A C 1
ATOM 581 O O . VAL A 1 74 ? 5.376 -12.148 5.308 1.00 84.75 74 VAL A O 1
ATOM 584 N N . PRO A 1 75 ? 6.573 -12.951 7.050 1.00 85.69 75 PRO A N 1
ATOM 585 C CA . PRO A 1 75 ? 5.797 -12.250 8.062 1.00 85.69 75 PRO A CA 1
ATOM 586 C C . PRO A 1 75 ? 6.060 -10.743 7.999 1.00 85.69 75 PRO A C 1
ATOM 588 O O . PRO A 1 75 ? 7.121 -10.294 7.568 1.00 85.69 75 PRO A O 1
ATOM 591 N N . HIS A 1 76 ? 5.088 -9.958 8.459 1.00 84.94 76 HIS A N 1
ATOM 592 C CA . HIS A 1 76 ? 5.307 -8.538 8.711 1.00 84.94 76 HIS A CA 1
ATOM 593 C C . HIS A 1 76 ? 6.325 -8.362 9.849 1.00 84.94 76 HIS A C 1
ATOM 595 O O . HIS A 1 76 ? 6.291 -9.121 10.820 1.00 84.94 76 HIS A O 1
ATOM 601 N N . VAL A 1 77 ? 7.224 -7.386 9.708 1.00 78.88 77 VAL A N 1
ATOM 602 C CA . VAL A 1 77 ? 8.296 -7.111 10.679 1.00 78.88 77 VAL A CA 1
ATOM 603 C C . VAL A 1 77 ? 7.874 -5.961 11.595 1.00 78.88 77 VAL A C 1
ATOM 605 O O . VAL A 1 77 ? 7.557 -6.191 12.756 1.00 78.88 77 VAL A O 1
ATOM 608 N N . ASP A 1 78 ? 7.824 -4.752 11.042 1.00 78.94 78 ASP A N 1
ATOM 609 C CA . ASP A 1 78 ? 7.247 -3.519 11.589 1.00 78.94 78 ASP A CA 1
ATOM 610 C C . ASP A 1 78 ? 7.238 -2.472 10.447 1.00 78.94 78 ASP A C 1
ATOM 612 O O . ASP A 1 78 ? 7.501 -2.818 9.290 1.00 78.94 78 ASP A O 1
ATOM 616 N N . LYS A 1 79 ? 6.939 -1.194 10.721 1.00 76.12 79 LYS A N 1
ATOM 617 C CA . LYS A 1 79 ? 6.952 -0.138 9.689 1.00 76.12 79 LYS A CA 1
ATOM 618 C C . LYS A 1 79 ? 8.339 0.400 9.298 1.00 76.12 79 LYS A C 1
ATOM 620 O O . LYS A 1 79 ? 8.425 1.077 8.278 1.00 76.12 79 LYS A O 1
ATOM 625 N N . ASP A 1 80 ? 9.376 0.174 10.105 1.00 78.62 80 ASP A N 1
ATOM 626 C CA . ASP A 1 80 ? 10.737 0.701 9.883 1.00 78.62 80 ASP A CA 1
ATOM 627 C C . ASP A 1 80 ? 11.685 -0.373 9.317 1.00 78.62 80 ASP A C 1
ATOM 629 O O . ASP A 1 80 ? 12.804 -0.078 8.892 1.00 78.62 80 ASP A O 1
ATOM 633 N N . GLY A 1 81 ? 11.229 -1.625 9.301 1.00 78.12 81 GLY A N 1
ATOM 634 C CA . GLY A 1 81 ? 11.928 -2.783 8.788 1.00 78.12 81 GLY A CA 1
ATOM 635 C C . GLY A 1 81 ? 12.143 -2.751 7.272 1.00 78.12 81 GLY A C 1
ATOM 636 O O . GLY A 1 81 ? 11.593 -1.917 6.543 1.00 78.12 81 GLY A O 1
ATOM 637 N N . PRO A 1 82 ? 12.944 -3.697 6.753 1.00 82.44 82 PRO A N 1
ATOM 638 C CA . PRO A 1 82 ? 13.254 -3.760 5.334 1.00 82.44 82 PRO A CA 1
ATOM 639 C C . PRO A 1 82 ? 11.973 -3.875 4.504 1.00 82.44 82 PRO A C 1
ATOM 641 O O . PRO A 1 82 ? 11.052 -4.617 4.850 1.00 82.44 82 PRO A O 1
ATOM 644 N N . ASN A 1 83 ? 11.928 -3.133 3.396 1.00 89.44 83 ASN A N 1
ATOM 645 C CA . ASN A 1 83 ? 10.824 -3.127 2.430 1.00 89.44 83 ASN A CA 1
ATOM 646 C C . ASN A 1 83 ? 9.439 -2.828 3.038 1.00 89.44 83 ASN A C 1
ATOM 648 O O . ASN A 1 83 ? 8.413 -3.207 2.463 1.00 89.44 83 ASN A O 1
ATOM 652 N N . SER A 1 84 ? 9.413 -2.187 4.205 1.00 89.81 84 SER A N 1
ATOM 653 C CA . SER A 1 84 ? 8.206 -1.928 4.977 1.00 89.81 84 SER A CA 1
ATOM 654 C C . SER A 1 84 ? 7.901 -0.435 5.045 1.00 89.81 84 SER A C 1
ATOM 656 O O . SER A 1 84 ? 8.695 0.403 4.613 1.00 89.81 84 SER A O 1
ATOM 658 N N . GLY A 1 85 ? 6.709 -0.097 5.523 1.00 90.69 85 GLY A N 1
ATOM 659 C CA . GLY A 1 85 ? 6.300 1.290 5.672 1.00 90.69 85 GLY A CA 1
ATOM 660 C C . GLY A 1 85 ? 4.900 1.430 6.241 1.00 90.69 85 GLY A C 1
ATOM 661 O O . GLY A 1 85 ? 4.258 0.454 6.625 1.00 90.69 85 GLY A O 1
ATOM 662 N N . LEU A 1 86 ? 4.426 2.673 6.270 1.00 92.75 86 LEU A N 1
ATOM 663 C CA . LEU A 1 86 ? 3.158 3.074 6.867 1.00 92.75 86 LEU A CA 1
ATOM 664 C C . LEU A 1 86 ? 2.338 3.906 5.871 1.00 92.75 86 LEU A C 1
ATOM 666 O O . LEU A 1 86 ? 2.840 4.859 5.277 1.00 92.75 86 LEU A O 1
ATOM 670 N N . ILE A 1 87 ? 1.064 3.559 5.708 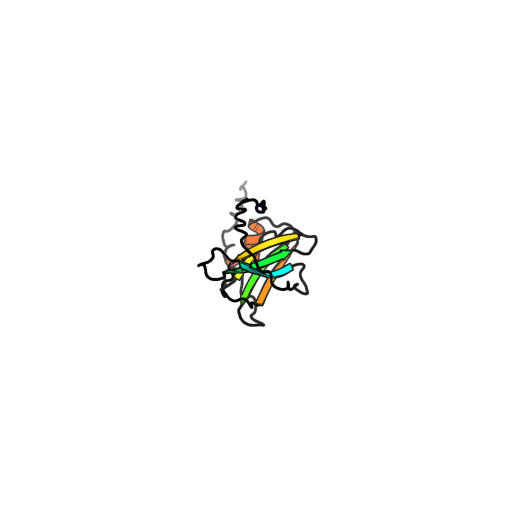1.00 93.00 87 ILE A N 1
ATOM 671 C CA . ILE A 1 87 ? 0.061 4.312 4.956 1.00 93.00 87 ILE A CA 1
ATOM 672 C C . ILE A 1 87 ? -0.909 4.938 5.959 1.00 93.00 87 ILE A C 1
ATOM 674 O O . ILE A 1 87 ? -1.716 4.255 6.593 1.00 93.00 87 ILE A O 1
ATOM 678 N N . GLU A 1 88 ? -0.815 6.260 6.104 1.00 93.06 88 GLU A N 1
ATOM 679 C CA . GLU A 1 88 ? -1.650 7.051 7.009 1.00 93.06 88 GLU A CA 1
ATOM 680 C C . GLU A 1 88 ? -2.988 7.433 6.361 1.00 93.06 88 GLU A C 1
ATOM 682 O O . GLU A 1 88 ? -3.012 8.025 5.283 1.00 93.06 88 GLU A O 1
ATOM 687 N N . ASN A 1 89 ? -4.100 7.192 7.062 1.00 93.19 89 ASN A N 1
ATOM 688 C CA . ASN A 1 89 ? -5.423 7.741 6.742 1.00 93.19 89 ASN A CA 1
ATOM 689 C C . ASN A 1 89 ? -5.865 7.586 5.266 1.00 93.19 89 ASN A C 1
ATOM 691 O O . ASN A 1 89 ? -6.356 8.535 4.647 1.00 93.19 89 ASN A O 1
ATOM 695 N N . LEU A 1 90 ? -5.737 6.384 4.697 1.00 95.69 90 LEU A N 1
ATOM 696 C CA . LEU A 1 90 ? -6.196 6.079 3.343 1.00 95.69 90 LEU A CA 1
ATOM 697 C C . LEU A 1 90 ? -7.730 6.129 3.279 1.00 95.69 90 LEU A C 1
ATOM 699 O O . LEU A 1 90 ? -8.424 5.246 3.791 1.00 95.69 90 LEU A O 1
ATOM 703 N N . TYR A 1 91 ? -8.266 7.172 2.646 1.00 96.06 91 TYR A N 1
ATOM 704 C CA . TYR A 1 91 ? -9.707 7.402 2.523 1.00 96.06 91 TYR A CA 1
ATOM 705 C C . TYR A 1 91 ? -10.412 6.340 1.653 1.00 96.06 91 TYR A C 1
ATOM 707 O O . TYR A 1 91 ? -9.785 5.761 0.764 1.00 96.06 91 TYR A O 1
ATOM 715 N N . PRO A 1 92 ? -11.722 6.095 1.861 1.00 96.75 92 PRO A N 1
ATOM 716 C CA . PRO A 1 92 ? -12.520 5.198 1.025 1.00 96.75 92 PRO A CA 1
ATOM 717 C C . PRO A 1 92 ? -12.364 5.487 -0.471 1.00 96.75 92 PRO A C 1
ATOM 719 O O . PRO A 1 92 ? -12.513 6.623 -0.916 1.00 96.75 92 PRO A O 1
ATOM 722 N N . GLY A 1 93 ? -12.050 4.458 -1.257 1.00 94.31 93 GLY A N 1
ATOM 723 C CA . GLY A 1 93 ? -11.841 4.570 -2.700 1.00 94.31 93 GLY A CA 1
ATOM 724 C C . GLY A 1 93 ? -10.495 5.167 -3.131 1.00 94.31 93 GLY A C 1
ATOM 725 O O . GLY A 1 93 ? -10.146 5.001 -4.301 1.00 94.31 93 GLY A O 1
ATOM 726 N N . ALA A 1 94 ? -9.735 5.797 -2.229 1.00 95.44 94 ALA A N 1
ATOM 727 C CA . ALA A 1 94 ? -8.425 6.371 -2.525 1.00 95.44 94 ALA A CA 1
ATOM 728 C C . ALA A 1 94 ? -7.359 5.289 -2.764 1.00 95.44 94 ALA A C 1
ATOM 730 O O . ALA A 1 94 ? -7.458 4.160 -2.274 1.00 95.44 94 ALA A O 1
ATOM 731 N N . GLU A 1 95 ? -6.327 5.659 -3.518 1.00 95.69 95 GLU A N 1
ATOM 732 C CA . GLU A 1 95 ? -5.192 4.811 -3.877 1.00 95.69 95 GLU A CA 1
ATOM 733 C C . GLU A 1 95 ? -3.891 5.555 -3.566 1.00 95.69 95 GLU A C 1
ATOM 735 O O . GLU A 1 95 ? -3.773 6.741 -3.869 1.00 95.69 95 GLU A O 1
ATOM 740 N N . VAL A 1 96 ? -2.934 4.861 -2.953 1.00 95.44 96 VAL A N 1
ATOM 741 C CA . VAL A 1 96 ? -1.575 5.345 -2.695 1.00 95.44 96 VAL A CA 1
ATOM 742 C C . VAL A 1 96 ? -0.613 4.432 -3.440 1.00 95.44 96 VAL A C 1
ATOM 744 O O . VAL A 1 96 ? -0.640 3.214 -3.262 1.00 95.44 96 VAL A O 1
ATOM 747 N N . GLU A 1 97 ? 0.209 5.034 -4.293 1.00 94.38 97 GLU A N 1
ATOM 748 C CA . GLU A 1 97 ? 1.261 4.368 -5.058 1.00 94.38 97 GLU A CA 1
ATOM 749 C C . GLU A 1 97 ? 2.614 4.630 -4.388 1.00 94.38 97 GLU A C 1
ATOM 751 O O . GLU A 1 97 ? 2.924 5.767 -4.032 1.00 94.38 97 GLU A O 1
ATOM 756 N N . ILE A 1 98 ? 3.402 3.572 -4.203 1.00 93.31 98 ILE A N 1
ATOM 757 C CA . ILE A 1 98 ? 4.742 3.614 -3.610 1.00 93.31 98 ILE A CA 1
ATOM 758 C C . ILE A 1 98 ? 5.756 2.895 -4.515 1.00 93.31 98 ILE A C 1
ATOM 760 O O . ILE A 1 98 ? 5.374 1.955 -5.223 1.00 93.31 98 ILE A O 1
ATOM 764 N N . PRO A 1 99 ? 7.048 3.272 -4.481 1.00 91.69 99 PRO A N 1
ATOM 765 C CA . PRO A 1 99 ? 8.104 2.527 -5.162 1.00 91.69 99 PRO A CA 1
ATOM 766 C C . PRO A 1 99 ? 8.147 1.069 -4.696 1.00 91.69 99 PRO A C 1
ATOM 768 O O . PRO A 1 99 ? 8.065 0.803 -3.497 1.00 91.69 99 PRO A O 1
ATOM 771 N N . ASN A 1 100 ? 8.299 0.109 -5.613 1.00 90.69 100 ASN A N 1
ATOM 772 C CA . ASN A 1 100 ? 8.489 -1.287 -5.218 1.00 90.69 100 ASN A CA 1
ATOM 773 C C . ASN A 1 100 ? 9.959 -1.545 -4.830 1.00 90.69 100 ASN A C 1
ATOM 775 O O . ASN A 1 100 ? 10.816 -1.568 -5.721 1.00 90.69 100 ASN A O 1
ATOM 779 N N . PRO A 1 101 ? 10.278 -1.837 -3.556 1.00 88.50 101 PRO A N 1
ATOM 780 C CA . PRO A 1 101 ? 11.661 -2.058 -3.134 1.00 88.50 101 PRO A CA 1
ATOM 781 C C . PRO A 1 101 ? 12.293 -3.302 -3.780 1.00 88.50 101 PRO A C 1
ATOM 783 O O . PRO A 1 101 ? 13.498 -3.327 -4.019 1.00 88.50 101 PRO A O 1
ATOM 786 N N . THR A 1 102 ? 11.490 -4.309 -4.145 1.00 87.75 102 THR A N 1
ATOM 787 C CA . THR A 1 102 ? 11.982 -5.534 -4.808 1.00 87.75 102 THR A CA 1
ATOM 788 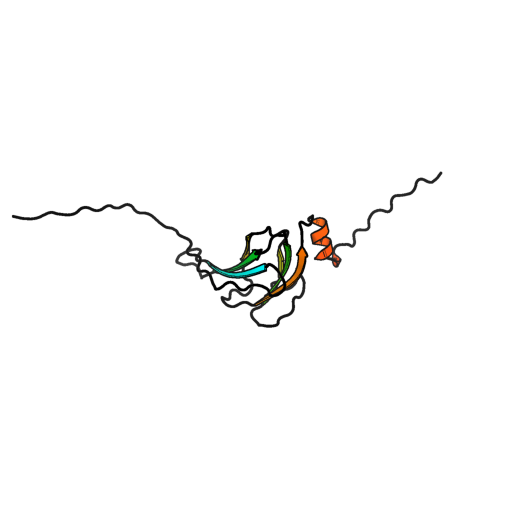C C . THR A 1 102 ? 12.325 -5.328 -6.286 1.00 87.75 102 THR A C 1
ATOM 790 O O . THR A 1 102 ? 12.977 -6.182 -6.882 1.00 87.75 102 THR A O 1
ATOM 793 N N . LYS A 1 103 ? 11.850 -4.232 -6.905 1.00 87.56 103 LYS A N 1
ATOM 794 C CA . LYS A 1 103 ? 11.942 -3.945 -8.352 1.00 87.56 103 LYS A CA 1
ATOM 795 C C . LYS A 1 103 ? 11.414 -5.072 -9.265 1.00 87.56 103 LYS A C 1
ATOM 797 O O . LYS A 1 103 ? 11.769 -5.136 -10.440 1.00 87.56 103 LYS A O 1
ATOM 802 N N . ARG A 1 104 ? 10.564 -5.969 -8.748 1.00 85.94 104 ARG A N 1
ATOM 803 C CA . ARG A 1 104 ? 10.008 -7.126 -9.473 1.00 85.94 104 ARG A CA 1
ATOM 804 C C . ARG A 1 104 ? 8.521 -6.961 -9.780 1.00 85.94 104 ARG A C 1
ATOM 806 O O . ARG A 1 104 ? 7.771 -6.347 -9.032 1.00 85.94 104 ARG A O 1
ATOM 813 N N . ARG A 1 105 ? 8.064 -7.600 -10.858 1.00 86.00 105 ARG A N 1
ATOM 814 C CA . ARG A 1 105 ? 6.641 -7.641 -11.234 1.00 86.00 105 ARG A CA 1
ATOM 815 C C . ARG A 1 105 ? 5.774 -8.475 -10.278 1.00 86.00 105 ARG A C 1
ATOM 817 O O . ARG A 1 105 ? 4.591 -8.188 -10.109 1.00 86.00 105 ARG A O 1
ATOM 824 N N . ASN A 1 106 ? 6.352 -9.518 -9.688 1.00 87.50 106 ASN A N 1
ATOM 825 C CA . ASN A 1 106 ? 5.689 -10.380 -8.714 1.00 87.50 106 ASN A CA 1
ATOM 826 C C . ASN A 1 106 ? 6.172 -9.993 -7.319 1.00 87.50 106 ASN A C 1
ATOM 828 O O . ASN A 1 106 ? 7.377 -10.009 -7.072 1.00 87.50 106 ASN A O 1
ATOM 832 N N . ILE A 1 107 ? 5.228 -9.646 -6.447 1.00 90.81 107 ILE A N 1
ATOM 833 C CA . ILE A 1 107 ? 5.464 -9.295 -5.047 1.00 90.81 107 ILE A CA 1
ATOM 834 C C . ILE A 1 107 ? 4.396 -9.920 -4.166 1.00 90.81 107 ILE A C 1
ATOM 836 O O . ILE A 1 107 ? 3.265 -10.152 -4.603 1.00 90.81 107 ILE A O 1
ATOM 840 N N . TRP A 1 108 ? 4.754 -10.106 -2.906 1.00 90.44 108 TRP A N 1
ATOM 841 C CA . TRP A 1 108 ? 3.848 -10.431 -1.824 1.00 90.44 108 TRP A CA 1
ATOM 842 C C . TRP A 1 108 ? 3.848 -9.244 -0.869 1.00 90.44 108 TRP A C 1
ATOM 844 O O . TRP A 1 108 ? 4.896 -8.726 -0.498 1.00 90.44 108 TRP A O 1
ATOM 854 N N . ALA A 1 109 ? 2.659 -8.758 -0.534 1.00 91.75 109 ALA A N 1
ATOM 855 C CA . ALA A 1 109 ? 2.483 -7.712 0.458 1.00 91.75 109 ALA A CA 1
ATOM 856 C C . ALA A 1 109 ? 1.811 -8.341 1.676 1.00 91.75 109 ALA A C 1
ATOM 858 O O . ALA A 1 109 ? 0.754 -8.958 1.536 1.00 91.75 109 ALA A O 1
ATOM 859 N N . THR A 1 110 ? 2.410 -8.167 2.847 1.00 91.19 110 THR A N 1
ATOM 860 C CA . THR A 1 110 ? 1.849 -8.574 4.136 1.00 91.19 110 THR A CA 1
ATOM 861 C C . THR A 1 110 ? 1.444 -7.307 4.884 1.00 91.19 110 THR A C 1
ATOM 863 O O . THR A 1 110 ? 2.224 -6.360 4.950 1.00 91.19 110 THR A O 1
ATOM 866 N N . LEU A 1 111 ? 0.215 -7.261 5.405 1.00 91.88 111 LEU A N 1
ATOM 867 C CA . LEU A 1 111 ? -0.246 -6.163 6.262 1.00 91.88 111 LEU A CA 1
ATOM 868 C C . LEU A 1 111 ? 0.071 -6.485 7.723 1.00 91.88 111 LEU A C 1
ATOM 870 O O . LEU A 1 111 ? -0.051 -7.645 8.123 1.00 91.88 111 LEU A O 1
ATOM 874 N N . GLY A 1 112 ? 0.437 -5.468 8.497 1.00 88.81 112 GLY A N 1
ATOM 875 C CA . GLY A 1 112 ? 0.578 -5.566 9.944 1.00 88.81 112 GLY A CA 1
ATOM 876 C C . GLY A 1 112 ? -0.717 -5.193 10.669 1.00 88.81 112 GLY A C 1
ATOM 877 O O . GLY A 1 112 ? -1.783 -5.775 10.452 1.00 88.81 112 GLY A O 1
ATOM 878 N N . THR A 1 113 ? -0.623 -4.199 11.542 1.00 89.06 113 THR A N 1
ATOM 879 C CA . THR A 1 113 ? -1.741 -3.602 12.268 1.00 89.06 113 THR A CA 1
ATOM 880 C C . THR A 1 113 ? -2.577 -2.702 11.353 1.00 89.06 113 THR A C 1
ATOM 882 O O . THR A 1 113 ? -2.146 -1.632 10.918 1.00 89.06 113 THR A O 1
ATOM 885 N N . VAL A 1 114 ? -3.838 -3.082 11.133 1.00 91.12 114 VAL A N 1
ATOM 886 C CA . VAL A 1 114 ? -4.823 -2.261 10.409 1.00 91.12 114 VAL A CA 1
ATOM 887 C C . VAL A 1 114 ? -5.753 -1.563 11.399 1.00 91.12 114 VAL A C 1
ATOM 889 O O . VAL A 1 114 ? -6.488 -2.217 12.137 1.00 91.12 114 VAL A O 1
ATOM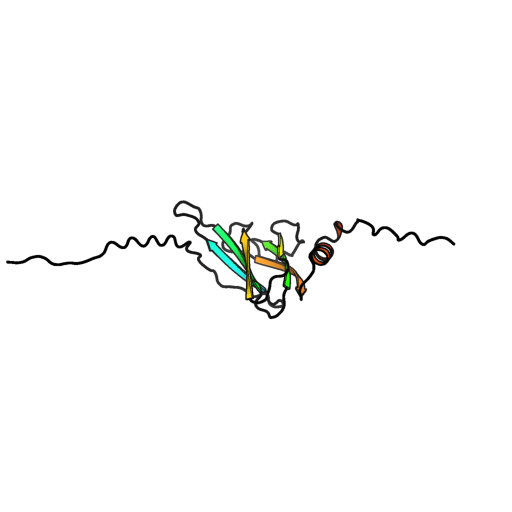 892 N N . GLN A 1 115 ? -5.744 -0.232 11.381 1.00 92.38 115 GLN A N 1
ATOM 893 C CA . GLN A 1 115 ? -6.611 0.633 12.178 1.00 92.38 115 GLN A CA 1
ATOM 894 C C . GLN A 1 115 ? -7.708 1.255 11.314 1.00 92.38 115 GLN A C 1
ATOM 896 O O . GLN A 1 115 ? -7.472 1.628 10.162 1.00 92.38 115 GLN A O 1
ATOM 901 N N . TYR A 1 116 ? -8.900 1.396 11.890 1.00 92.00 116 TYR A N 1
ATOM 902 C CA . TYR A 1 116 ? -10.097 1.907 11.222 1.00 92.00 116 TYR A CA 1
ATOM 903 C C . TYR A 1 116 ? -10.492 3.272 11.792 1.00 92.00 116 TYR A C 1
ATOM 905 O O . TYR A 1 116 ? -10.315 3.547 12.978 1.00 92.00 116 TYR A O 1
ATOM 913 N N . GLY A 1 117 ? -11.036 4.130 10.934 1.00 89.94 117 GLY A N 1
ATOM 914 C CA . GLY A 1 117 ? -11.321 5.524 11.253 1.00 89.94 117 GLY A CA 1
ATOM 915 C C . GLY A 1 117 ? -10.137 6.456 10.983 1.00 89.94 117 GLY A C 1
ATOM 916 O O . GLY A 1 117 ? -9.049 6.049 10.575 1.00 89.94 117 GLY A O 1
ATOM 917 N N . LYS A 1 118 ? -10.379 7.757 11.166 1.00 89.62 118 LYS A N 1
ATOM 918 C CA . LYS A 1 118 ? -9.370 8.801 10.962 1.00 89.62 118 LYS A CA 1
ATOM 919 C C . LYS A 1 118 ? -8.555 8.990 12.240 1.00 89.62 118 LYS A C 1
ATOM 921 O O . LYS A 1 118 ? -9.107 9.402 13.258 1.00 89.62 118 LYS A O 1
ATOM 926 N N . LEU A 1 119 ? -7.249 8.761 12.166 1.00 86.81 119 LEU A N 1
ATOM 927 C CA . LEU A 1 119 ? -6.326 8.937 13.285 1.00 86.81 119 LEU A CA 1
ATOM 928 C C . LEU A 1 119 ? -5.566 10.273 13.178 1.00 86.81 119 LEU A C 1
ATOM 930 O O . LEU A 1 119 ? -5.085 10.616 12.092 1.00 86.81 119 LEU A O 1
ATOM 934 N N . PRO A 1 120 ? -5.401 11.033 14.279 1.00 86.19 120 PRO A N 1
ATOM 935 C CA . PRO A 1 120 ? -4.449 12.139 14.319 1.00 86.19 120 PRO A CA 1
ATOM 936 C C . PRO A 1 120 ? -3.014 11.593 14.253 1.00 86.19 120 PRO A C 1
ATOM 938 O O . PRO A 1 120 ? -2.734 10.517 14.784 1.00 86.19 120 PRO A O 1
ATOM 941 N N . LYS A 1 121 ? -2.092 12.342 13.634 1.00 80.38 121 LYS A N 1
ATOM 942 C CA . LYS A 1 121 ? -0.703 11.898 13.383 1.00 80.38 121 LYS A CA 1
ATOM 943 C C . LYS A 1 121 ? 0.025 11.407 14.640 1.00 80.38 121 LYS A C 1
ATOM 945 O O . LYS A 1 121 ? 0.750 10.423 14.588 1.00 80.38 121 LYS A O 1
ATOM 950 N N . GLU A 1 122 ? -0.220 12.041 15.782 1.00 78.69 122 GLU A N 1
ATOM 951 C CA . GLU A 1 122 ? 0.343 11.640 17.078 1.00 78.69 122 GLU A CA 1
ATOM 952 C C . GLU A 1 122 ? -0.128 10.248 17.533 1.00 78.69 122 GLU A C 1
ATOM 954 O O . GLU A 1 122 ? 0.657 9.473 18.073 1.00 78.69 122 GLU A O 1
ATOM 959 N N . ALA A 1 123 ? -1.400 9.902 17.299 1.00 77.44 123 ALA A N 1
ATOM 960 C CA . ALA A 1 123 ? -1.927 8.577 17.626 1.00 77.44 123 ALA A CA 1
ATOM 961 C C . ALA A 1 123 ? -1.368 7.510 16.678 1.00 77.44 123 ALA A C 1
ATOM 963 O O . ALA A 1 123 ? -1.018 6.423 17.129 1.00 77.44 123 ALA A O 1
ATOM 964 N N . VAL A 1 124 ? -1.214 7.846 15.392 1.00 78.56 124 VAL A N 1
ATOM 965 C CA . VAL A 1 124 ? -0.529 6.986 14.418 1.00 78.56 124 VAL A CA 1
ATOM 966 C C . VAL A 1 124 ? 0.898 6.688 14.897 1.00 78.56 124 VAL A C 1
ATOM 968 O O . VAL A 1 124 ? 1.260 5.527 15.066 1.00 78.56 124 VAL A O 1
ATOM 971 N N . GLN A 1 125 ? 1.689 7.711 15.226 1.00 75.81 125 GLN A N 1
ATOM 972 C CA . GLN A 1 125 ? 3.063 7.516 15.705 1.00 75.81 125 GLN A CA 1
ATOM 973 C C . GLN A 1 125 ? 3.149 6.641 16.965 1.00 75.81 125 GLN A C 1
ATOM 975 O O . GLN A 1 125 ? 4.059 5.827 17.059 1.00 75.81 125 GLN A O 1
ATOM 980 N N . ARG A 1 126 ? 2.203 6.735 17.909 1.00 72.25 126 ARG A N 1
ATOM 981 C CA . ARG A 1 126 ? 2.200 5.873 19.110 1.00 72.25 126 ARG A CA 1
ATOM 982 C C . ARG A 1 126 ? 1.916 4.401 18.804 1.00 72.25 126 ARG A C 1
ATOM 984 O O . ARG A 1 126 ? 2.500 3.540 19.451 1.00 72.25 126 ARG A O 1
ATOM 991 N N . ILE A 1 127 ? 1.029 4.117 17.849 1.00 75.50 127 ILE A N 1
ATOM 992 C CA . ILE A 1 127 ? 0.646 2.743 17.481 1.00 75.50 127 ILE A CA 1
ATOM 993 C C . ILE A 1 127 ? 1.785 2.051 16.722 1.00 75.50 127 ILE A C 1
ATOM 995 O O . ILE A 1 127 ? 2.084 0.893 16.998 1.00 75.50 127 ILE A O 1
ATOM 999 N N . TYR A 1 128 ? 2.436 2.769 15.802 1.00 68.12 128 TYR A N 1
ATOM 1000 C CA . TYR A 1 128 ? 3.421 2.196 14.879 1.00 68.12 128 TYR A CA 1
ATOM 1001 C C . TYR A 1 128 ? 4.891 2.487 15.256 1.00 68.12 128 TYR A C 1
ATOM 1003 O O . TYR A 1 128 ? 5.793 1.911 14.660 1.00 68.12 128 TYR A O 1
ATOM 1011 N N . SER A 1 129 ? 5.162 3.350 16.245 1.00 65.44 129 SER A N 1
ATOM 1012 C CA . SER A 1 129 ? 6.507 3.620 16.798 1.00 65.44 129 SER A CA 1
ATOM 1013 C C . SER A 1 129 ? 6.531 3.510 18.339 1.00 65.44 129 SER A C 1
ATOM 1015 O O . SER A 1 129 ? 6.863 4.493 19.011 1.00 65.44 129 SER A O 1
ATOM 1017 N N . PRO A 1 130 ? 6.216 2.353 18.955 1.00 55.81 130 PRO A N 1
ATOM 1018 C CA . PRO A 1 130 ? 6.153 2.237 20.419 1.00 55.81 130 PRO A CA 1
ATOM 1019 C C . PRO A 1 130 ? 7.468 2.615 21.135 1.00 55.81 130 PRO A C 1
ATOM 1021 O O . PRO A 1 130 ? 7.427 3.132 22.249 1.00 55.81 130 PRO A O 1
ATOM 1024 N N . GLY A 1 131 ? 8.628 2.458 20.482 1.00 52.66 131 GLY A N 1
ATOM 1025 C CA . GLY A 1 131 ? 9.934 2.886 21.009 1.00 52.66 131 GLY A CA 1
ATOM 1026 C C . GLY A 1 131 ? 10.202 4.401 20.992 1.00 52.66 131 GLY A C 1
ATOM 1027 O O . GLY A 1 131 ? 11.106 4.860 21.681 1.00 52.66 131 GLY A O 1
ATOM 1028 N N . ALA A 1 132 ? 9.423 5.197 20.249 1.00 50.38 132 ALA A N 1
ATOM 1029 C CA . ALA A 1 132 ? 9.575 6.658 20.203 1.00 50.38 132 ALA A CA 1
ATOM 1030 C C . ALA A 1 132 ? 8.835 7.378 21.349 1.00 50.38 132 ALA A C 1
ATOM 1032 O O . ALA A 1 132 ? 9.043 8.568 21.579 1.00 50.38 132 ALA A O 1
ATOM 1033 N N . SER A 1 133 ? 7.977 6.670 22.091 1.00 47.22 133 SER A N 1
ATOM 1034 C CA . SER A 1 133 ? 7.125 7.241 23.141 1.00 47.22 133 SER A CA 1
ATOM 1035 C C . SER A 1 133 ? 7.809 7.294 24.520 1.00 47.22 133 SER A C 1
ATOM 1037 O O . SER A 1 133 ? 7.184 7.000 25.538 1.00 47.22 133 SER A O 1
ATOM 1039 N N . ALA A 1 134 ? 9.082 7.699 24.556 1.00 46.81 134 ALA A N 1
ATOM 1040 C CA . ALA A 1 134 ? 9.875 7.902 25.775 1.00 46.81 134 ALA A CA 1
ATOM 1041 C C . ALA A 1 134 ? 10.185 9.391 26.047 1.00 46.81 134 ALA A C 1
ATOM 1043 O O . ALA A 1 134 ? 11.245 9.736 26.563 1.00 46.81 134 ALA A O 1
ATOM 1044 N N . ALA A 1 135 ? 9.245 10.282 25.722 1.00 44.34 135 ALA A N 1
ATOM 1045 C CA . ALA A 1 135 ? 9.208 11.643 26.252 1.00 44.34 135 ALA A CA 1
ATOM 1046 C C . ALA A 1 135 ? 8.104 11.704 27.313 1.00 44.34 135 ALA A C 1
ATOM 1048 O O . ALA A 1 135 ? 6.916 11.674 26.987 1.00 44.34 135 ALA A O 1
ATOM 1049 N N . ALA A 1 136 ? 8.500 11.719 28.588 1.00 44.75 136 ALA A N 1
ATOM 1050 C CA . ALA A 1 136 ? 7.565 11.776 29.703 1.00 44.75 136 ALA A CA 1
ATOM 1051 C C . ALA A 1 136 ? 6.674 13.023 29.601 1.00 44.75 136 ALA A C 1
ATOM 1053 O O . ALA A 1 136 ? 7.165 14.125 29.347 1.00 44.75 136 ALA A O 1
ATOM 1054 N N . ALA A 1 137 ? 5.374 12.862 29.858 1.00 47.00 137 ALA A N 1
ATOM 1055 C CA . ALA A 1 137 ? 4.541 14.011 30.182 1.00 47.00 137 ALA A CA 1
ATOM 1056 C C . ALA A 1 137 ? 5.129 14.670 31.444 1.00 47.00 137 ALA A C 1
ATOM 1058 O O . ALA A 1 137 ? 5.352 13.954 32.426 1.00 47.00 137 ALA A O 1
ATOM 1059 N N . PRO A 1 138 ? 5.405 15.988 31.451 1.00 46.69 138 PRO A N 1
ATOM 1060 C CA . PRO A 1 138 ? 5.831 16.652 32.671 1.00 46.69 138 PRO A CA 1
ATOM 1061 C C . PRO A 1 138 ? 4.701 16.512 33.689 1.00 46.69 138 PRO A C 1
ATOM 1063 O O . PRO A 1 138 ? 3.558 16.885 33.414 1.00 46.69 138 PRO A O 1
ATOM 1066 N N . ALA A 1 139 ? 5.012 15.928 34.846 1.00 48.41 139 ALA A N 1
ATOM 1067 C CA . ALA A 1 139 ? 4.067 15.859 35.946 1.00 48.41 139 ALA A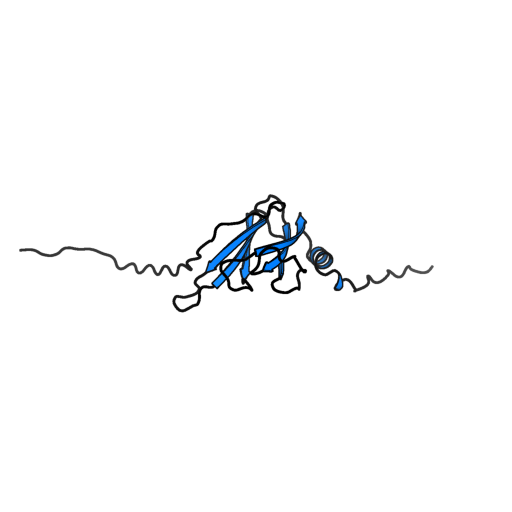 CA 1
ATOM 1068 C C . ALA A 1 139 ? 3.659 17.292 36.305 1.00 48.41 139 ALA A C 1
ATOM 1070 O O . ALA A 1 139 ? 4.519 18.120 36.603 1.00 48.41 139 ALA A O 1
ATOM 1071 N N . ALA A 1 140 ? 2.360 17.585 36.235 1.00 49.41 140 ALA A N 1
ATOM 1072 C CA . ALA A 1 140 ? 1.841 18.869 36.671 1.00 49.41 140 ALA A CA 1
ATOM 1073 C C . ALA A 1 140 ? 2.133 19.011 38.168 1.00 49.41 140 ALA A C 1
ATOM 1075 O O . ALA A 1 140 ? 1.582 18.276 38.989 1.00 49.41 140 ALA A O 1
ATOM 1076 N N . GLU A 1 141 ? 3.043 19.923 38.494 1.00 51.88 141 GLU A N 1
ATOM 1077 C CA . GLU A 1 141 ? 3.446 20.238 39.856 1.00 51.88 141 GLU A CA 1
ATOM 1078 C C . GLU A 1 141 ? 2.214 20.761 40.607 1.00 51.88 141 GLU A C 1
ATOM 1080 O O . GLU A 1 141 ? 1.684 21.833 40.305 1.00 51.88 141 GLU A O 1
ATOM 1085 N N . ALA A 1 142 ? 1.684 19.948 41.523 1.00 58.03 142 ALA A N 1
ATOM 1086 C CA . ALA A 1 142 ? 0.524 20.331 42.312 1.00 58.03 142 ALA A CA 1
ATOM 1087 C C . ALA A 1 142 ? 0.930 21.483 43.248 1.00 58.03 142 ALA A C 1
ATOM 1089 O O . ALA A 1 142 ? 1.937 21.349 43.948 1.00 58.03 142 ALA A O 1
ATOM 1090 N N . PRO A 1 143 ? 0.179 22.600 43.293 1.00 54.84 143 PRO A N 1
ATOM 1091 C CA . PRO A 1 143 ? 0.519 23.704 44.175 1.00 54.84 143 PRO A CA 1
ATOM 1092 C C . PRO A 1 143 ? 0.398 23.251 45.632 1.00 54.84 143 PRO A C 1
ATOM 1094 O O . PRO A 1 143 ? -0.681 22.866 46.088 1.00 54.84 143 PRO A O 1
ATOM 1097 N N . LEU A 1 144 ? 1.516 23.305 46.357 1.00 52.66 144 LEU A N 1
ATOM 1098 C CA . LEU A 1 144 ? 1.523 23.180 47.809 1.00 52.66 144 LEU A CA 1
ATOM 1099 C C . LEU A 1 144 ? 0.847 24.420 48.412 1.00 52.66 144 LEU A C 1
ATOM 1101 O O . LEU A 1 144 ? 1.271 25.547 48.147 1.00 52.66 144 LEU A O 1
ATOM 1105 N N . PHE A 1 145 ? -0.195 24.177 49.206 1.00 53.91 145 PHE A N 1
ATOM 1106 C CA . PHE A 1 145 ? -0.731 25.116 50.194 1.00 53.91 145 PHE A CA 1
ATOM 1107 C C . PHE A 1 145 ? 0.002 24.928 51.528 1.00 53.91 145 PHE A C 1
ATOM 1109 O O . PHE A 1 145 ? 0.340 23.760 51.835 1.00 53.91 145 PHE A O 1
#

Radius of gyration: 24.08 Å; chains: 1; bounding box: 31×41×118 Å

Secondary structure (DSSP, 8-state):
--------------------EEPPPEE-TTSSEEEEEEEE--STTS--EEEEEEEE-SSS-EEEEEEEESSTTPPP--SSSTTEEEEEEE-TT-EEEEE-TT--S--EEEEEEEEESPPPHHHHHHHH-GGG--SPPPP--PPP-

Foldseek 3Di:
DDDDDDDDDDPPPPPPPQDWDWDDWDQDPPFQKIKTWIWTDPDPPDDTFIKIKIFRQDQWFKKWKKAKDPDPPDEDDAQVDPRIHIDAGHHHGHMDIGGRPVRDNDMDMYIDDMDTHHDDPVVSCCVRPVVVPPDDDPPDDDDDD

Sequence (145 aa):
MRPTAILLLAAAVVLTGCASVYQKRITFRNHPISVRVVSKYIDEDSPLEYNVAFRNIGREVVTFDYTISDEPGVPHVDKDGPNSGLIENLYPGAEVEIPNPTKRRNIWATLGTVQYGKLPKEAVQRIYSPGASAAAAPAAEAPLF